Protein AF-A0A2I0J598-F1 (afdb_monomer_lite)

Foldseek 3Di:
DVPLCVVQVPPDQADEEEVPDPDDPVSDDPRYDYDYCVVVVVVVVVVVVCVVPPDPPVPPPPPDD

Structure (mmCIF, N/CA/C/O backbone):
data_AF-A0A2I0J598-F1
#
_entry.id   AF-A0A2I0J598-F1
#
loop_
_atom_site.group_PDB
_atom_site.id
_atom_site.type_symbol
_atom_site.label_atom_id
_atom_site.label_alt_id
_atom_site.label_comp_id
_atom_site.label_asym_id
_atom_site.label_entity_id
_atom_site.label_seq_id
_atom_site.pdbx_PDB_ins_code
_atom_site.Cartn_x
_atom_site.Cartn_y
_atom_site.Cartn_z
_atom_site.occupancy
_atom_site.B_iso_or_equiv
_atom_site.auth_seq_id
_atom_site.auth_comp_id
_atom_site.auth_asym_id
_atom_site.auth_atom_id
_atom_site.pdbx_PDB_model_num
ATOM 1 N N . PRO A 1 1 ? 4.146 9.351 18.933 1.00 56.59 1 PRO A N 1
ATOM 2 C CA . PRO A 1 1 ? 4.274 10.027 17.620 1.00 56.59 1 PRO A CA 1
ATOM 3 C C . PRO A 1 1 ? 2.896 10.201 16.963 1.00 56.59 1 PRO A C 1
ATOM 5 O O . PRO A 1 1 ? 2.111 9.257 16.964 1.00 56.59 1 PRO A O 1
ATOM 8 N N . PRO A 1 2 ? 2.595 11.382 16.406 1.00 88.00 2 PRO A N 1
ATOM 9 C CA . PRO A 1 2 ? 1.233 11.746 16.009 1.00 88.00 2 PRO A CA 1
ATOM 10 C C . PRO A 1 2 ? 0.683 10.928 14.831 1.00 88.00 2 PRO A C 1
ATOM 12 O O . PRO A 1 2 ? -0.527 10.806 14.698 1.00 88.00 2 PRO A O 1
ATOM 15 N N . ALA A 1 3 ? 1.536 10.368 13.966 1.00 92.75 3 ALA A N 1
ATOM 16 C CA . ALA A 1 3 ? 1.077 9.631 12.787 1.00 92.75 3 ALA A CA 1
ATOM 17 C C . ALA A 1 3 ? 0.375 8.315 13.153 1.00 92.75 3 ALA A C 1
ATOM 19 O O . ALA A 1 3 ? -0.742 8.087 12.703 1.00 92.75 3 ALA A O 1
ATOM 20 N N . ILE A 1 4 ? 0.997 7.492 14.007 1.00 93.62 4 ILE A N 1
ATOM 21 C CA . ILE A 1 4 ? 0.424 6.207 14.432 1.00 93.62 4 ILE A CA 1
ATOM 22 C C . ILE A 1 4 ? -0.910 6.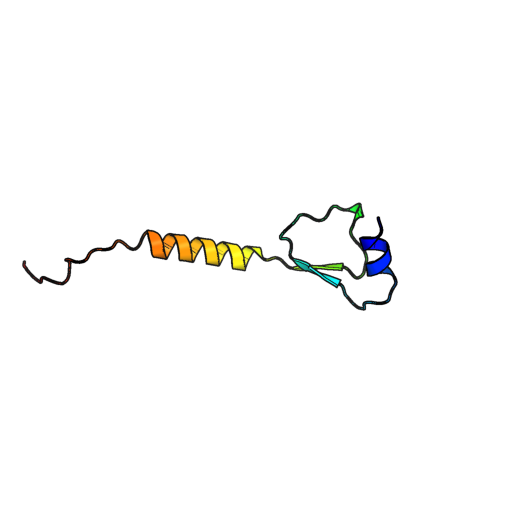429 15.138 1.00 93.62 4 ILE A C 1
ATOM 24 O O . ILE A 1 4 ? -1.892 5.814 14.758 1.00 93.62 4 ILE A O 1
ATOM 28 N N . GLU A 1 5 ? -0.966 7.369 16.082 1.00 93.31 5 GLU A N 1
ATOM 29 C CA . GLU A 1 5 ? -2.187 7.699 16.827 1.00 93.31 5 GLU A CA 1
ATOM 30 C C . GLU A 1 5 ? -3.337 8.151 15.914 1.00 93.31 5 GLU A C 1
ATOM 32 O O . GLU A 1 5 ? -4.470 7.702 16.060 1.00 93.31 5 GLU A O 1
ATOM 37 N N . ARG A 1 6 ? -3.052 9.010 14.927 1.00 94.50 6 ARG A N 1
ATOM 38 C CA . ARG A 1 6 ? -4.072 9.494 13.985 1.00 94.50 6 ARG A CA 1
ATOM 39 C C . ARG A 1 6 ? -4.574 8.383 13.070 1.00 94.50 6 ARG A C 1
ATOM 41 O O . ARG A 1 6 ? -5.774 8.302 12.822 1.00 94.50 6 ARG A O 1
ATOM 48 N N . LEU A 1 7 ? -3.671 7.539 12.576 1.00 94.94 7 LEU A N 1
ATOM 49 C CA . LEU A 1 7 ? -3.996 6.480 11.621 1.00 94.94 7 LEU A CA 1
ATOM 50 C C . LEU A 1 7 ? -4.650 5.261 12.288 1.00 94.94 7 LEU A C 1
ATOM 52 O O . LEU A 1 7 ? -5.492 4.622 11.665 1.00 94.94 7 LEU A O 1
ATOM 56 N N . SER A 1 8 ? -4.333 4.979 13.555 1.00 93.50 8 SER A N 1
ATOM 57 C CA . SER A 1 8 ? -4.915 3.865 14.316 1.00 93.50 8 SER A CA 1
ATOM 58 C C . 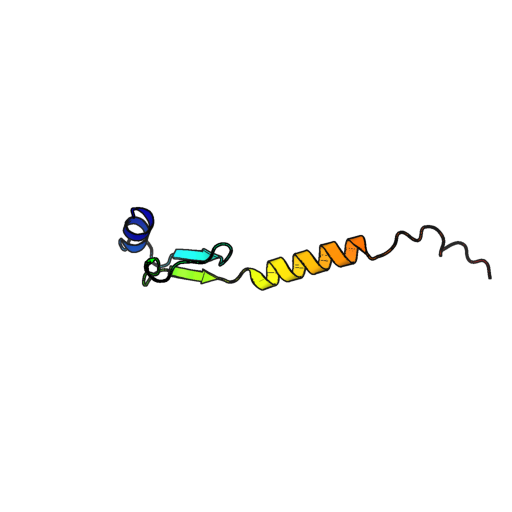SER A 1 8 ? -6.202 4.223 15.069 1.00 93.50 8 SER A C 1
ATOM 60 O O . SER A 1 8 ? -6.825 3.339 15.657 1.00 93.50 8 SER A O 1
ATOM 62 N N . SER A 1 9 ? -6.644 5.488 15.012 1.00 92.56 9 SER A N 1
ATOM 63 C CA . SER A 1 9 ? -7.811 6.037 15.732 1.00 92.56 9 SER A CA 1
ATOM 64 C C . SER A 1 9 ? -9.175 5.407 15.391 1.00 92.56 9 SER A C 1
ATOM 66 O O . SER A 1 9 ? -10.195 5.817 15.941 1.00 92.56 9 SER A O 1
ATOM 68 N N . GLY A 1 10 ? -9.221 4.422 14.488 1.00 88.75 10 GLY A N 1
ATOM 69 C CA . GLY A 1 10 ? -10.450 3.749 14.057 1.00 88.75 10 GLY A CA 1
ATOM 70 C C . GLY A 1 10 ? -11.220 4.484 12.956 1.00 88.75 10 GLY A C 1
ATOM 71 O O . GLY A 1 10 ? -12.263 4.004 12.527 1.00 88.75 10 GLY A O 1
ATOM 72 N N . LEU A 1 11 ? -10.699 5.616 12.465 1.00 93.25 11 LEU A N 1
ATOM 73 C CA . LEU A 1 11 ? -11.259 6.334 11.311 1.00 93.25 11 LEU A CA 1
ATOM 74 C C . LEU A 1 11 ? -11.095 5.572 9.988 1.00 93.25 11 LEU A C 1
ATOM 76 O O . LEU A 1 11 ? -11.876 5.777 9.062 1.00 93.25 11 LEU A O 1
ATOM 80 N N . PHE A 1 12 ? -10.080 4.714 9.892 1.00 96.00 12 PHE A N 1
ATOM 81 C CA . PHE A 1 12 ? -9.771 3.944 8.693 1.00 96.00 12 PHE A CA 1
ATOM 82 C 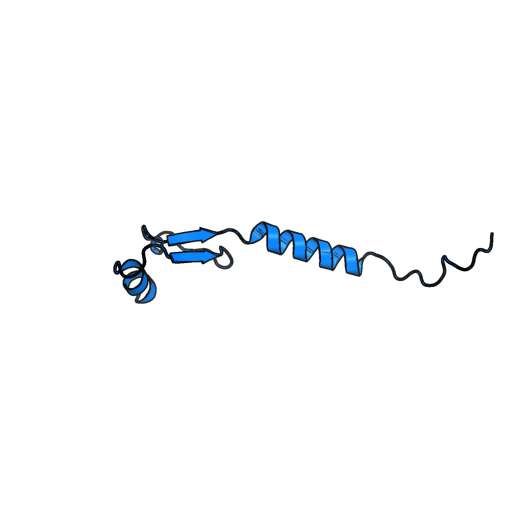C . PHE A 1 12 ? -10.017 2.460 8.938 1.00 96.00 12 PHE A C 1
ATOM 84 O O . PHE A 1 12 ? -9.587 1.912 9.953 1.00 96.00 12 PHE A O 1
ATOM 91 N N . GLN A 1 13 ? -10.669 1.808 7.974 1.00 96.81 13 GLN A N 1
ATOM 92 C CA . GLN A 1 13 ? -10.787 0.350 7.950 1.00 96.81 13 GLN A CA 1
ATOM 93 C C . GLN A 1 13 ? -9.419 -0.309 7.726 1.00 96.81 13 GLN A C 1
ATOM 95 O O . GLN A 1 13 ? -9.115 -1.332 8.335 1.00 96.81 13 GLN A O 1
ATOM 100 N N . GLU A 1 14 ? -8.606 0.289 6.856 1.00 97.75 14 GLU A N 1
ATOM 101 C CA . GLU A 1 14 ? -7.276 -0.185 6.496 1.00 97.75 14 GLU A CA 1
ATOM 102 C C . GLU A 1 14 ? -6.405 1.001 6.065 1.00 97.75 14 GLU A C 1
ATOM 104 O O . GLU A 1 14 ? -6.891 1.972 5.479 1.00 97.75 14 GLU A O 1
ATOM 109 N N . VAL A 1 15 ? -5.111 0.918 6.357 1.00 97.81 15 VAL A N 1
ATOM 110 C CA . VAL A 1 15 ? -4.081 1.856 5.919 1.00 97.81 15 VAL A CA 1
ATOM 111 C C . VAL A 1 15 ? -3.059 1.060 5.122 1.00 97.81 15 VAL A C 1
ATOM 113 O O . VAL A 1 15 ? -2.338 0.238 5.680 1.00 97.81 15 VAL A O 1
ATOM 116 N N . ILE A 1 16 ? -2.992 1.300 3.815 1.00 98.12 16 ILE A N 1
ATOM 117 C CA . ILE A 1 16 ? -2.106 0.563 2.911 1.00 98.12 16 ILE A CA 1
ATOM 118 C C . ILE A 1 16 ? -0.909 1.440 2.549 1.00 98.12 16 ILE A C 1
ATOM 120 O O . ILE A 1 16 ? -1.075 2.566 2.079 1.00 98.12 16 ILE A O 1
ATOM 124 N N . ILE A 1 17 ? 0.299 0.915 2.744 1.00 97.88 17 ILE A N 1
ATOM 125 C CA . ILE A 1 17 ? 1.558 1.576 2.382 1.00 97.88 17 ILE A CA 1
ATOM 126 C C . ILE A 1 17 ? 2.440 0.656 1.543 1.00 97.88 17 ILE A C 1
ATOM 128 O O . ILE A 1 17 ? 2.228 -0.553 1.490 1.00 97.88 17 ILE A O 1
ATOM 132 N N . THR A 1 18 ? 3.474 1.215 0.923 1.00 98.62 18 THR A N 1
ATOM 133 C CA . THR A 1 18 ? 4.524 0.441 0.253 1.00 98.62 18 THR A CA 1
ATOM 134 C C . THR A 1 18 ? 5.752 0.277 1.142 1.00 98.62 18 THR A C 1
ATOM 136 O O . THR A 1 18 ? 6.069 1.162 1.934 1.00 98.62 18 THR A O 1
ATOM 139 N N . ASN A 1 19 ? 6.522 -0.790 0.945 1.00 98.06 19 ASN A N 1
ATOM 140 C CA . ASN A 1 19 ? 7.807 -1.021 1.618 1.00 98.06 19 ASN A CA 1
ATOM 141 C C . ASN A 1 19 ? 8.988 -0.205 1.041 1.00 98.06 19 ASN A C 1
ATOM 143 O O . ASN A 1 19 ? 10.124 -0.674 1.047 1.00 98.06 19 ASN A O 1
ATOM 147 N N . THR A 1 20 ? 8.744 1.009 0.537 1.00 98.00 20 THR A N 1
ATOM 148 C CA . THR A 1 20 ? 9.796 1.908 0.016 1.00 98.00 20 THR A CA 1
ATOM 149 C C . THR A 1 20 ? 10.713 2.438 1.117 1.00 98.00 20 THR A C 1
ATOM 151 O O . THR A 1 20 ? 11.863 2.779 0.854 1.00 98.00 20 THR A O 1
ATOM 154 N N . ILE A 1 21 ? 10.211 2.489 2.352 1.00 97.19 21 ILE A N 1
ATOM 155 C CA . ILE A 1 21 ? 10.967 2.790 3.568 1.00 97.19 21 ILE A CA 1
ATOM 156 C C . ILE A 1 21 ? 10.668 1.672 4.577 1.00 97.19 21 ILE A C 1
ATOM 158 O O . ILE A 1 21 ? 9.501 1.296 4.727 1.00 97.19 21 ILE A O 1
ATOM 162 N N . PRO A 1 22 ? 11.680 1.132 5.280 1.00 95.50 22 PRO A N 1
ATOM 163 C CA . PRO A 1 22 ? 11.451 0.122 6.303 1.00 95.50 22 PRO A CA 1
ATOM 164 C C . PRO A 1 22 ? 10.621 0.688 7.461 1.00 95.50 22 PRO A C 1
ATOM 166 O O . PRO A 1 22 ? 10.918 1.751 8.010 1.00 95.50 22 PRO A O 1
ATOM 169 N N . VAL A 1 23 ? 9.587 -0.053 7.856 1.00 95.31 23 VAL A N 1
ATOM 170 C CA . VAL A 1 23 ? 8.749 0.268 9.015 1.00 95.31 23 VAL A CA 1
ATOM 171 C C . VAL A 1 23 ? 9.356 -0.381 10.254 1.00 95.31 23 VAL A C 1
ATOM 173 O O . VAL A 1 23 ? 9.598 -1.586 10.268 1.00 95.31 23 VAL A O 1
ATOM 176 N N . LEU A 1 24 ? 9.599 0.414 11.296 1.00 95.19 24 LEU A N 1
ATOM 177 C CA . LEU A 1 24 ? 10.069 -0.091 12.589 1.00 95.19 24 LEU A CA 1
ATOM 178 C C . LEU A 1 24 ? 8.958 -0.887 13.292 1.00 95.19 24 LEU A C 1
ATOM 180 O O . LEU A 1 24 ? 7.793 -0.508 13.203 1.00 95.19 24 LEU A O 1
ATOM 184 N N . GLU A 1 25 ? 9.305 -1.942 14.030 1.00 93.88 25 GLU A N 1
ATOM 185 C CA . GLU A 1 25 ? 8.331 -2.843 14.673 1.00 93.88 25 GLU A CA 1
ATOM 186 C C . GLU A 1 25 ? 7.317 -2.108 15.567 1.00 93.88 25 GLU A C 1
ATOM 188 O O . GLU A 1 25 ? 6.123 -2.390 15.519 1.00 93.88 25 GLU A O 1
ATOM 193 N N . GLN A 1 26 ? 7.753 -1.084 16.308 1.00 94.00 26 GLN A N 1
ATOM 194 C CA . GLN A 1 26 ? 6.882 -0.281 17.176 1.00 94.00 26 GLN A CA 1
ATOM 195 C C . GLN A 1 26 ? 5.862 0.594 16.427 1.00 94.00 26 GLN A C 1
ATOM 197 O O . GLN A 1 26 ? 4.989 1.192 17.053 1.00 94.00 26 GLN A O 1
ATOM 202 N N . ASN A 1 27 ? 5.999 0.723 15.107 1.00 94.69 27 ASN A N 1
ATOM 203 C CA . ASN A 1 27 ? 5.120 1.528 14.262 1.00 94.69 27 ASN A CA 1
ATOM 204 C C . ASN A 1 27 ? 4.036 0.685 13.571 1.00 94.69 27 ASN A C 1
ATOM 206 O O . ASN A 1 27 ? 3.240 1.242 12.816 1.00 94.69 27 ASN A O 1
ATOM 210 N N . TYR A 1 28 ? 3.985 -0.628 13.811 1.00 95.81 28 TYR A N 1
ATOM 211 C CA . TYR A 1 28 ? 2.897 -1.468 13.318 1.00 95.81 28 TYR A CA 1
ATOM 212 C C . TYR A 1 28 ? 1.635 -1.286 14.163 1.00 95.81 28 TYR A C 1
ATOM 214 O O . TYR A 1 28 ? 1.683 -1.157 15.385 1.00 95.81 28 TYR A O 1
ATOM 222 N N . PHE A 1 29 ? 0.489 -1.302 13.491 1.00 96.50 29 PHE A N 1
ATOM 223 C CA . PHE A 1 29 ? -0.831 -1.257 14.109 1.00 96.50 29 PHE A CA 1
ATOM 224 C C . PHE A 1 29 ? -1.803 -2.152 13.323 1.00 96.50 29 PHE A C 1
ATOM 226 O O . PHE A 1 29 ? -1.544 -2.417 12.149 1.00 96.50 29 PHE A O 1
ATOM 233 N N . PRO A 1 30 ? -2.908 -2.631 13.930 1.00 95.50 30 PRO A N 1
ATOM 234 C CA . PRO A 1 30 ? -3.746 -3.679 13.337 1.00 95.50 30 PRO A CA 1
ATOM 235 C C . PRO A 1 30 ? -4.319 -3.365 11.951 1.00 95.50 30 PRO A C 1
ATOM 237 O O . PRO A 1 30 ? -4.533 -4.283 11.170 1.00 95.50 30 PRO A O 1
ATOM 240 N N . GLN A 1 31 ? -4.574 -2.089 11.647 1.00 96.94 31 GLN A N 1
ATOM 241 C CA . GLN A 1 31 ? -5.104 -1.670 10.346 1.00 96.94 31 GLN A CA 1
ATOM 242 C C . GLN A 1 31 ? -4.019 -1.454 9.273 1.00 96.94 31 GLN A C 1
ATOM 244 O O . GLN A 1 31 ? -4.363 -1.086 8.153 1.00 96.94 31 GLN A O 1
ATOM 249 N N . LEU A 1 32 ? -2.727 -1.598 9.593 1.00 97.44 32 LEU A N 1
ATOM 250 C CA . LEU A 1 32 ? -1.636 -1.318 8.658 1.00 97.44 32 LEU A CA 1
ATOM 251 C C . LEU A 1 32 ? -1.316 -2.536 7.786 1.00 97.44 32 LEU A C 1
ATOM 253 O O . LEU A 1 32 ? -0.882 -3.570 8.292 1.00 97.44 32 LEU A O 1
ATOM 257 N N . THR A 1 33 ? -1.396 -2.352 6.472 1.00 98.06 33 THR A N 1
ATOM 258 C CA . THR A 1 33 ? -0.968 -3.332 5.470 1.00 98.06 33 THR A CA 1
ATOM 259 C C . THR A 1 33 ? 0.202 -2.777 4.665 1.00 98.06 33 THR A C 1
ATOM 261 O O . THR A 1 33 ? 0.160 -1.651 4.163 1.00 98.06 33 THR A O 1
ATOM 264 N N . VAL A 1 34 ? 1.260 -3.577 4.517 1.00 98.25 34 VAL A N 1
ATOM 265 C CA . VAL A 1 34 ? 2.457 -3.210 3.749 1.00 98.25 34 VAL A CA 1
ATOM 266 C C . VAL A 1 34 ? 2.505 -4.015 2.456 1.00 98.25 34 VAL A C 1
ATOM 268 O O . VAL A 1 34 ? 2.577 -5.242 2.478 1.00 98.25 34 VAL A O 1
ATOM 271 N N . LEU A 1 35 ? 2.511 -3.320 1.323 1.00 98.44 35 LEU A N 1
ATOM 272 C CA . LEU A 1 35 ? 2.667 -3.903 -0.003 1.00 98.44 35 LEU A CA 1
ATOM 273 C C . LEU A 1 35 ? 4.107 -3.771 -0.489 1.00 98.44 35 LEU A C 1
ATOM 275 O O . LEU A 1 35 ? 4.771 -2.753 -0.284 1.00 98.44 35 LEU A O 1
ATOM 279 N N . SER A 1 36 ? 4.591 -4.807 -1.168 1.00 98.31 36 SER A N 1
ATOM 280 C CA . SER A 1 36 ? 5.928 -4.780 -1.750 1.00 98.31 36 SER A CA 1
ATOM 281 C C . SER A 1 36 ? 5.937 -4.091 -3.111 1.00 98.31 36 SER A C 1
ATOM 283 O O . SER A 1 36 ? 5.138 -4.433 -3.980 1.00 98.31 36 SER A O 1
ATOM 285 N N . VAL A 1 37 ? 6.891 -3.183 -3.329 1.00 98.38 37 VAL A N 1
ATOM 286 C CA . VAL A 1 37 ? 7.202 -2.618 -4.658 1.00 98.38 37 VAL A CA 1
ATOM 287 C C . VAL A 1 37 ? 8.412 -3.284 -5.321 1.00 98.38 37 VAL A C 1
ATOM 289 O O . VAL A 1 37 ? 8.849 -2.843 -6.381 1.00 98.38 37 VAL A O 1
ATOM 292 N N . ALA A 1 38 ? 8.954 -4.356 -4.733 1.00 98.38 38 ALA A N 1
ATOM 293 C CA . ALA A 1 38 ? 10.179 -5.001 -5.213 1.00 98.38 38 ALA A CA 1
ATOM 294 C C . ALA A 1 38 ? 10.096 -5.436 -6.686 1.00 98.38 38 ALA A C 1
ATOM 296 O O . ALA A 1 38 ? 11.025 -5.174 -7.444 1.00 98.38 38 ALA A O 1
ATOM 297 N N . ASN A 1 39 ? 8.969 -6.019 -7.115 1.00 97.88 39 ASN A N 1
ATOM 298 C CA . ASN A 1 39 ? 8.779 -6.415 -8.514 1.00 97.88 39 ASN A CA 1
ATOM 299 C C . ASN A 1 39 ? 8.781 -5.202 -9.453 1.00 97.88 39 ASN A C 1
ATOM 301 O O . ASN A 1 39 ? 9.452 -5.227 -10.476 1.00 97.88 39 ASN A O 1
ATOM 305 N N . LEU A 1 40 ? 8.088 -4.116 -9.087 1.00 98.06 40 LEU A N 1
ATOM 306 C CA . LEU A 1 40 ? 8.054 -2.890 -9.891 1.00 98.06 40 LEU A CA 1
ATOM 307 C C . LEU A 1 40 ? 9.458 -2.294 -10.067 1.00 98.06 40 LEU A C 1
ATOM 309 O O . LEU A 1 40 ? 9.834 -1.895 -11.170 1.00 98.06 40 LEU A O 1
ATOM 313 N N . LEU A 1 41 ? 10.239 -2.250 -8.986 1.00 98.25 41 LEU A N 1
ATOM 314 C CA . LEU A 1 41 ? 11.607 -1.739 -9.025 1.00 98.25 41 LEU A CA 1
ATOM 315 C C . LEU A 1 41 ? 12.538 -2.670 -9.812 1.00 98.25 41 LEU A C 1
ATOM 317 O O . LEU A 1 41 ? 13.324 -2.182 -10.619 1.00 98.25 41 LEU A O 1
ATOM 321 N N . GLY A 1 42 ? 12.418 -3.989 -9.638 1.00 97.88 42 GLY A N 1
ATOM 322 C CA . GLY A 1 42 ? 13.197 -4.980 -10.386 1.00 97.88 42 GLY A CA 1
ATOM 323 C C . GLY A 1 42 ? 12.964 -4.888 -11.895 1.00 97.88 42 GLY A C 1
ATOM 324 O O . GLY A 1 42 ? 13.916 -4.794 -12.663 1.00 97.88 42 GLY A O 1
ATOM 325 N N . GLU A 1 43 ? 11.701 -4.799 -12.308 1.00 97.38 43 GLU A N 1
ATOM 326 C CA . GLU A 1 43 ? 11.306 -4.583 -13.703 1.00 97.38 43 GLU A CA 1
ATOM 327 C C . GLU A 1 43 ? 11.848 -3.267 -14.273 1.00 97.38 43 GLU A C 1
ATOM 329 O O . GLU A 1 43 ? 12.259 -3.195 -15.430 1.00 97.38 43 GLU A O 1
ATOM 334 N N . THR A 1 44 ? 11.855 -2.207 -13.464 1.00 96.94 44 THR A N 1
ATOM 335 C CA . THR A 1 44 ? 12.384 -0.901 -13.881 1.00 96.94 44 THR A CA 1
ATOM 336 C C . THR A 1 44 ? 13.893 -0.965 -14.104 1.00 96.94 44 THR A C 1
ATOM 338 O O . THR A 1 44 ? 14.379 -0.462 -15.114 1.00 96.94 44 THR A O 1
ATOM 341 N N . ILE A 1 45 ? 14.632 -1.620 -13.203 1.00 95.75 45 ILE A N 1
ATOM 342 C CA . ILE A 1 45 ? 16.076 -1.840 -13.354 1.00 95.75 45 ILE A CA 1
ATOM 343 C C . ILE A 1 45 ? 16.358 -2.660 -14.615 1.00 95.75 45 ILE A C 1
ATOM 345 O O . ILE A 1 45 ? 17.241 -2.287 -15.383 1.00 95.75 45 ILE A O 1
ATOM 349 N N . TRP A 1 46 ? 15.594 -3.736 -14.846 1.00 93.88 46 TRP A N 1
ATOM 350 C CA . TRP A 1 46 ? 15.734 -4.573 -16.038 1.00 93.88 46 TRP A CA 1
ATOM 351 C C . TRP A 1 46 ? 15.580 -3.759 -17.324 1.00 93.88 46 TRP A C 1
ATOM 353 O O . TRP A 1 46 ? 16.473 -3.796 -18.162 1.00 93.88 46 TRP A O 1
ATOM 363 N N . ARG A 1 47 ? 14.507 -2.964 -17.450 1.00 92.62 47 ARG A N 1
ATOM 364 C CA . ARG A 1 47 ? 14.272 -2.125 -18.640 1.00 92.62 47 ARG A CA 1
ATOM 365 C C . ARG A 1 47 ? 15.380 -1.103 -18.864 1.00 92.62 47 ARG A C 1
ATOM 367 O O . ARG A 1 47 ? 15.920 -1.037 -19.955 1.00 92.62 47 ARG A O 1
ATOM 374 N N . VAL A 1 48 ? 15.768 -0.355 -17.828 1.00 92.56 48 VAL A N 1
ATOM 375 C CA . VAL A 1 48 ? 16.843 0.649 -17.948 1.00 92.56 48 VAL A CA 1
ATOM 376 C C . VAL A 1 48 ? 18.169 -0.001 -18.349 1.00 92.56 48 VAL A C 1
ATOM 378 O O . VAL A 1 48 ? 18.931 0.576 -19.117 1.00 92.56 48 VAL A O 1
ATOM 381 N N . HIS A 1 49 ? 18.460 -1.198 -17.839 1.00 90.38 49 HIS A N 1
ATOM 382 C CA . HIS A 1 49 ? 19.664 -1.926 -18.217 1.00 90.38 49 HIS A CA 1
ATOM 383 C C . HIS A 1 49 ? 19.606 -2.455 -19.659 1.00 90.38 49 HIS A C 1
ATOM 385 O O . HIS A 1 49 ? 20.578 -2.289 -20.395 1.00 90.38 49 HIS A O 1
ATOM 391 N N . ASP A 1 50 ? 18.489 -3.061 -20.068 1.00 84.88 50 ASP A N 1
ATOM 392 C CA . ASP A 1 50 ? 18.266 -3.592 -21.421 1.00 84.88 50 ASP A CA 1
ATOM 393 C C . ASP A 1 50 ? 18.313 -2.467 -22.474 1.00 84.88 50 ASP A C 1
ATOM 395 O O . ASP A 1 50 ? 19.112 -2.524 -23.408 1.00 84.88 50 ASP A O 1
ATOM 399 N N . ASP A 1 51 ? 17.593 -1.363 -22.236 1.00 72.62 51 ASP A N 1
ATOM 400 C CA . ASP A 1 51 ? 17.558 -0.179 -23.110 1.00 72.62 51 ASP A CA 1
ATOM 401 C C . ASP A 1 51 ? 18.938 0.498 -23.262 1.00 72.62 51 ASP A C 1
ATOM 403 O O . ASP A 1 51 ? 19.222 1.119 -24.287 1.00 72.62 51 ASP A O 1
ATOM 407 N N . CYS A 1 52 ? 19.817 0.402 -22.256 1.00 60.25 52 CYS A N 1
ATOM 408 C CA . CYS A 1 52 ? 21.177 0.952 -22.316 1.00 60.25 52 CYS A CA 1
ATOM 409 C C . CYS A 1 52 ? 22.224 -0.018 -22.887 1.00 60.25 52 CYS A C 1
ATOM 411 O O . CYS A 1 52 ? 23.301 0.431 -23.282 1.00 60.25 52 CYS A O 1
ATOM 413 N N . SER A 1 53 ? 21.955 -1.326 -22.889 1.00 59.75 53 SER A N 1
ATOM 414 C CA . SER A 1 53 ? 22.910 -2.361 -23.318 1.00 59.75 53 SER A CA 1
ATOM 415 C C . SER A 1 53 ? 22.622 -2.917 -24.715 1.00 59.75 53 SER A C 1
ATOM 417 O O . SER A 1 53 ? 23.539 -3.438 -25.354 1.00 59.75 53 SER A O 1
ATOM 419 N N . GLY A 1 54 ? 21.401 -2.732 -25.231 1.00 59.16 54 GLY A N 1
ATOM 420 C CA . GLY A 1 54 ? 21.060 -2.903 -26.641 1.00 59.16 54 GLY A CA 1
ATOM 421 C C . GLY A 1 54 ? 21.778 -1.861 -27.495 1.00 59.16 54 GLY A C 1
ATOM 422 O O . GLY A 1 54 ? 21.275 -0.765 -27.724 1.00 59.16 54 GLY A O 1
ATOM 423 N N . GLY A 1 55 ? 22.999 -2.193 -27.912 1.00 52.69 55 GLY A N 1
ATOM 424 C CA . GLY A 1 55 ? 23.891 -1.315 -28.656 1.00 52.69 55 GLY A CA 1
ATOM 425 C C . GLY A 1 55 ? 23.210 -0.600 -29.823 1.00 52.69 55 GLY A C 1
ATOM 426 O O . GLY A 1 55 ? 22.538 -1.203 -30.658 1.00 52.69 55 GLY A O 1
ATOM 427 N N . TYR A 1 56 ? 23.460 0.703 -29.915 1.00 57.78 56 TYR A N 1
ATOM 428 C CA . TYR A 1 56 ? 23.376 1.412 -31.181 1.00 57.78 56 TYR A CA 1
ATOM 429 C C . TYR A 1 56 ? 24.380 0.770 -32.152 1.00 57.78 56 TYR A C 1
ATOM 431 O O . TYR A 1 56 ? 25.556 1.121 -32.151 1.00 57.78 56 TYR A O 1
ATOM 439 N N . GLU A 1 57 ? 23.918 -0.152 -32.990 1.00 60.03 57 GLU A N 1
ATOM 440 C CA . GLU A 1 57 ? 24.604 -0.592 -34.208 1.00 60.03 57 GLU A CA 1
ATOM 441 C C . GLU A 1 57 ? 23.879 0.047 -35.407 1.00 60.03 57 GLU A C 1
ATOM 443 O O . GLU A 1 57 ? 22.956 -0.545 -35.969 1.00 60.03 57 GLU A O 1
ATOM 448 N N . PRO A 1 58 ? 24.238 1.276 -35.828 1.00 54.31 58 PRO A N 1
ATOM 449 C CA . PRO A 1 58 ? 23.587 1.915 -36.969 1.00 54.31 58 PRO A CA 1
ATOM 450 C C . PRO A 1 58 ? 24.004 1.318 -38.329 1.00 54.31 58 PRO A C 1
ATOM 452 O O . PRO A 1 58 ? 23.590 1.842 -39.361 1.00 54.31 58 PRO A O 1
ATOM 455 N N . TYR A 1 59 ? 24.800 0.238 -38.368 1.00 54.06 59 TYR A N 1
ATOM 456 C CA . TYR A 1 59 ? 25.452 -0.235 -39.598 1.00 54.06 59 TYR A CA 1
ATOM 457 C C . TYR A 1 59 ? 25.270 -1.717 -39.950 1.00 54.06 59 TYR A C 1
ATOM 459 O O . TYR A 1 59 ? 25.898 -2.176 -40.897 1.00 54.06 59 TYR A O 1
ATOM 467 N N . SER A 1 60 ? 24.371 -2.469 -39.313 1.00 53.84 60 SER A N 1
ATOM 468 C CA . SER A 1 60 ? 24.137 -3.874 -39.708 1.00 53.84 60 SER A CA 1
ATOM 469 C C . SER A 1 60 ? 23.109 -4.043 -40.849 1.00 53.84 60 SER A C 1
ATOM 471 O O . SER A 1 60 ? 22.797 -5.164 -41.235 1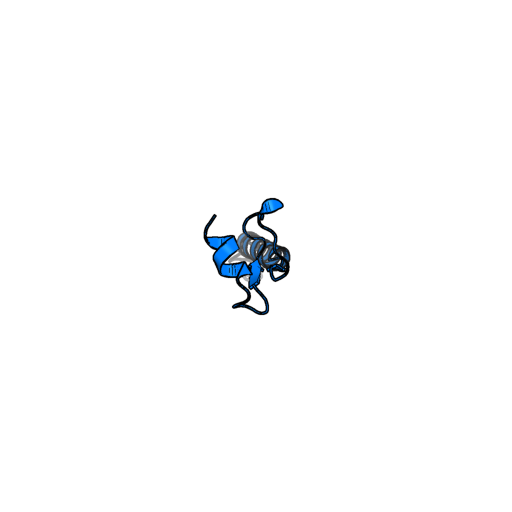.00 53.84 60 SER A O 1
ATOM 473 N N . SER A 1 61 ? 22.582 -2.945 -41.420 1.00 56.88 61 SER A N 1
ATOM 474 C CA . SER A 1 61 ? 21.659 -2.974 -42.577 1.00 56.88 61 SER A CA 1
ATOM 475 C C . SER A 1 61 ? 22.331 -2.708 -43.934 1.00 56.88 61 SER A C 1
ATOM 477 O O . SER A 1 61 ? 21.654 -2.760 -44.965 1.00 56.88 61 SER A O 1
ATOM 479 N N . LEU A 1 62 ? 23.636 -2.427 -43.980 1.00 56.56 62 LEU A N 1
ATOM 480 C CA . LEU A 1 62 ? 24.383 -2.438 -45.238 1.00 56.56 62 LEU A CA 1
ATOM 481 C C . LEU A 1 62 ? 24.828 -3.877 -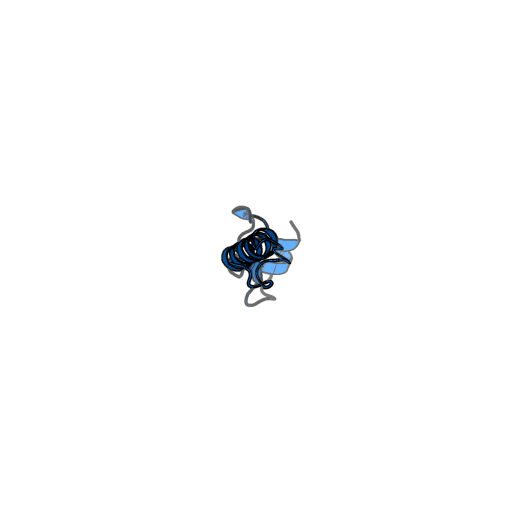45.481 1.00 56.56 62 LEU A C 1
ATOM 483 O O . LEU A 1 62 ? 25.883 -4.286 -45.013 1.00 56.56 62 LEU A O 1
ATOM 487 N N . GLY A 1 63 ? 23.979 -4.654 -46.155 1.00 52.62 63 GL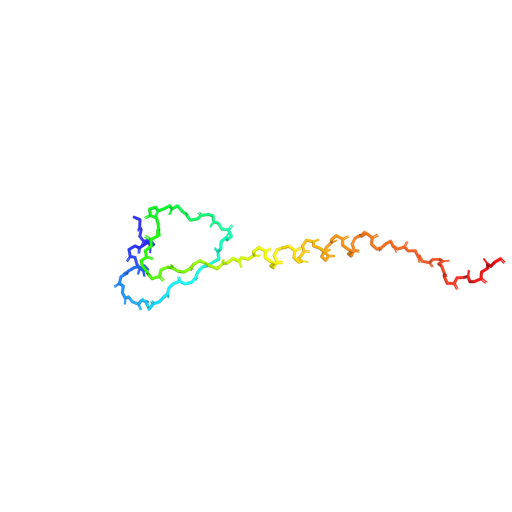Y A N 1
ATOM 488 C CA . GLY A 1 63 ? 24.274 -6.027 -46.558 1.00 52.62 63 GLY A CA 1
ATOM 489 C C . GLY A 1 63 ? 25.455 -6.096 -47.525 1.00 52.62 63 GLY A C 1
ATOM 490 O O . GLY A 1 63 ? 25.250 -6.192 -48.731 1.00 52.62 63 GLY A O 1
ATOM 491 N N . ILE A 1 64 ? 26.670 -6.033 -46.988 1.00 46.97 64 ILE A N 1
ATOM 492 C CA . ILE A 1 64 ? 27.917 -6.356 -47.671 1.00 46.97 64 ILE A CA 1
ATOM 493 C C . ILE A 1 64 ? 28.523 -7.538 -46.910 1.00 46.97 64 ILE A C 1
ATOM 495 O O . ILE A 1 64 ? 29.087 -7.369 -45.829 1.00 46.97 64 ILE A O 1
ATOM 499 N N . ASP A 1 65 ? 28.284 -8.730 -47.455 1.00 52.91 65 ASP A N 1
ATOM 500 C CA . ASP A 1 65 ? 29.273 -9.816 -47.472 1.00 52.91 65 ASP A CA 1
ATOM 501 C C . ASP A 1 65 ? 30.474 -9.347 -48.311 1.00 52.91 65 ASP A C 1
ATOM 503 O O . ASP A 1 65 ? 30.226 -8.862 -49.445 1.00 52.91 65 ASP A O 1
#

pLDDT: mean 85.93, std 17.12, range [46.97, 98.62]

Organism: Punica granatum (NCBI:txid22663)

Secondary structure (DSSP, 8-state):
-HHHHHHHSSS-S-EEEETTSPPPGGG--TTEEEE--HHHHHHHHHHHHHHHHS---TTTTS---

Sequence (65 aa):
PPAIERLSSGLFQEVIITNTIPVLEQNYFPQLTVLSVANLLGETIWRVHDDCSGGYEPYSSLGID

Radius of gyration: 22.97 Å; chains: 1; bounding box: 40×22×65 Å

InterPro domains:
  IPR005946 Ribose-phosphate pyrophosphokinase [PTHR10210] (1-53)
  IPR029057 Phosphoribosyltransferase-like [SSF53271] (2-53)